Protein AF-A0A510PQ55-F1 (afdb_monomer)

Secondary structure (DSSP, 8-state):
-----EEEE-GGGHHHHHHHTTS-EEEEEEEEE-TTS--EEEEEEEEEEPPPGGGS----

Nearest PDB structures (foldseek):
  8x7u-assembly1_F  TM=6.572E-01  e=2.927E+00  Thermococcus kodakarensis
  6h3c-assembly1_G  TM=3.729E-01  e=6.663E-01  Homo sapiens

S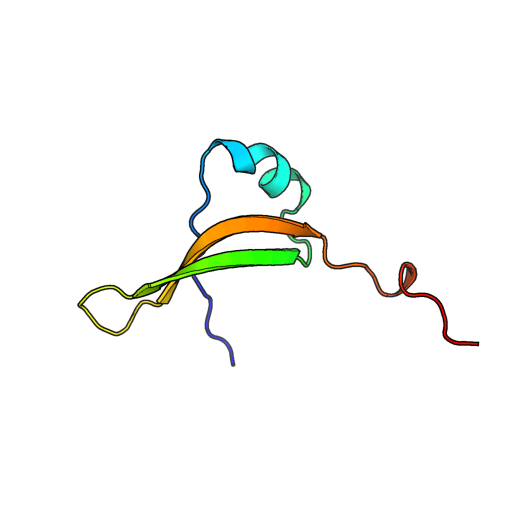olvent-accessible surface area (backbone atoms only — not comparable to full-atom values): 4014 Å² total; per-residue (Å²): 135,93,74,86,71,52,75,45,72,55,81,90,50,48,68,62,48,65,77,45,59,98,52,63,62,47,76,43,62,50,80,43,70,48,95,84,76,75,55,62,32,31,47,48,76,47,76,45,78,48,79,54,80,89,72,50,80,78,87,126

Sequence (60 aa):
TNKSVKCYFEPNLLDNIKEYLEKRVFVSGIVTSREDGEKIGIKVESIDLFPQEKDLPSGT

Radius of gyration: 14.56 Å; Cα contacts (8 Å, |Δi|>4): 71; chains: 1; bounding box: 28×21×49 Å

Mean predicted aligned error: 8.02 Å

Organism: NCBI:txid2358142

Structure (mmCIF, N/CA/C/O backbone):
data_AF-A0A510PQ55-F1
#
_entry.id   AF-A0A510PQ55-F1
#
loop_
_atom_site.group_PDB
_atom_site.id
_atom_site.type_symbol
_atom_site.label_atom_id
_atom_site.label_alt_id
_atom_site.label_comp_id
_atom_site.label_asym_id
_atom_site.label_entity_id
_atom_site.label_seq_id
_atom_site.pdbx_PDB_ins_code
_atom_site.Cartn_x
_atom_site.Cartn_y
_atom_site.Cartn_z
_atom_site.occupancy
_atom_site.B_iso_or_equiv
_atom_site.auth_seq_id
_atom_site.auth_comp_id
_atom_site.auth_asym_id
_atom_site.auth_atom_id
_atom_site.pdbx_PDB_model_num
ATOM 1 N N . THR A 1 1 ? 15.265 13.705 6.044 1.00 51.69 1 THR A N 1
ATOM 2 C CA . THR A 1 1 ? 15.078 13.198 4.665 1.00 51.69 1 THR A CA 1
ATOM 3 C C . THR A 1 1 ? 13.634 13.445 4.246 1.00 51.69 1 THR A C 1
ATOM 5 O O . THR A 1 1 ? 12.765 12.693 4.642 1.00 51.69 1 THR A O 1
ATOM 8 N N . ASN A 1 2 ? 13.356 14.521 3.497 1.00 62.75 2 ASN A N 1
ATOM 9 C CA . ASN A 1 2 ? 12.001 14.915 3.046 1.00 62.75 2 ASN A CA 1
ATOM 10 C C . ASN A 1 2 ? 11.662 14.368 1.644 1.00 62.75 2 ASN A C 1
ATOM 12 O O . ASN A 1 2 ? 11.075 15.060 0.817 1.00 62.75 2 ASN A O 1
ATOM 16 N N . LYS A 1 3 ? 12.096 13.143 1.330 1.00 74.25 3 LYS A N 1
ATOM 17 C CA . LYS A 1 3 ? 11.802 12.528 0.031 1.00 74.25 3 LYS A CA 1
ATOM 18 C C . LYS A 1 3 ? 10.531 11.696 0.158 1.00 74.25 3 LYS A C 1
ATOM 20 O O . LYS A 1 3 ? 10.495 10.760 0.950 1.00 74.25 3 LYS A O 1
ATOM 25 N N . SER A 1 4 ? 9.504 12.047 -0.608 1.00 80.69 4 SER A N 1
ATOM 26 C CA . SER A 1 4 ? 8.311 11.220 -0.763 1.00 80.69 4 SER A CA 1
ATOM 27 C C . SER A 1 4 ? 8.605 10.056 -1.709 1.00 80.69 4 SER A C 1
ATOM 29 O O . SER A 1 4 ? 9.280 10.218 -2.727 1.00 80.69 4 SER A O 1
ATOM 31 N N . VAL A 1 5 ? 8.101 8.873 -1.366 1.00 84.31 5 VAL A N 1
ATOM 32 C CA . VAL A 1 5 ? 8.179 7.674 -2.208 1.00 84.31 5 VAL A CA 1
ATOM 33 C C . VAL A 1 5 ? 6.797 7.423 -2.793 1.00 84.31 5 VAL A C 1
ATOM 35 O O . VAL A 1 5 ? 5.794 7.516 -2.087 1.00 84.31 5 VAL A O 1
ATOM 38 N N . LYS A 1 6 ? 6.727 7.144 -4.097 1.00 87.88 6 LYS A N 1
ATOM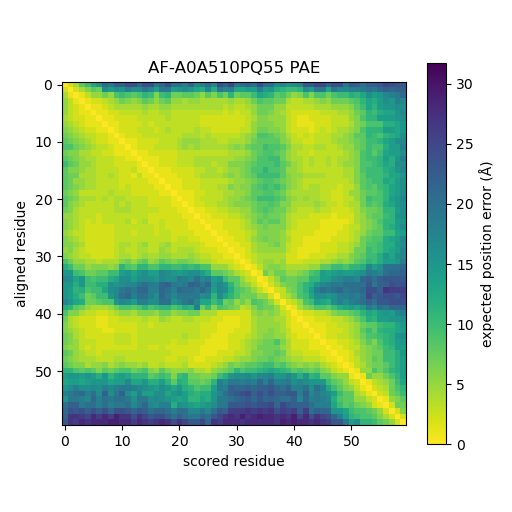 39 C CA . LYS A 1 6 ? 5.455 6.831 -4.756 1.00 87.88 6 LYS A CA 1
ATOM 40 C C . LYS A 1 6 ? 5.108 5.365 -4.530 1.00 87.88 6 LYS A C 1
ATOM 42 O O . LYS A 1 6 ? 5.866 4.497 -4.956 1.00 87.88 6 LYS A O 1
ATOM 47 N N . CYS A 1 7 ? 3.957 5.105 -3.927 1.00 88.69 7 CYS A N 1
ATOM 48 C CA . CYS A 1 7 ? 3.404 3.763 -3.783 1.00 88.69 7 CYS A CA 1
ATOM 49 C C . CYS A 1 7 ? 2.302 3.548 -4.824 1.00 88.69 7 CYS A C 1
ATOM 51 O O . CYS A 1 7 ? 1.413 4.386 -4.974 1.00 88.69 7 CYS A O 1
ATOM 53 N N . TYR A 1 8 ? 2.376 2.435 -5.544 1.00 89.94 8 TYR A N 1
ATOM 54 C CA . TYR A 1 8 ? 1.377 2.008 -6.514 1.00 89.94 8 TYR A CA 1
ATOM 55 C C . TYR A 1 8 ? 0.651 0.799 -5.943 1.00 89.94 8 TYR A C 1
ATOM 57 O O . TYR A 1 8 ? 1.289 -0.193 -5.593 1.00 89.94 8 TYR A O 1
ATOM 65 N N . PHE A 1 9 ? -0.669 0.898 -5.848 1.00 89.38 9 PHE A N 1
ATOM 66 C CA . PHE A 1 9 ? -1.512 -0.124 -5.248 1.00 89.38 9 PHE A CA 1
ATOM 67 C C . PHE A 1 9 ? -2.382 -0.769 -6.318 1.00 89.38 9 PHE A C 1
ATOM 69 O O . PHE A 1 9 ? -2.933 -0.079 -7.177 1.00 89.38 9 PHE A O 1
ATOM 76 N N . GLU A 1 10 ? -2.505 -2.088 -6.248 1.00 88.12 10 GLU A N 1
ATOM 77 C CA . GLU A 1 10 ? -3.462 -2.827 -7.061 1.00 88.12 10 GLU A CA 1
ATOM 78 C C . GLU A 1 10 ? -4.900 -2.541 -6.569 1.00 88.12 10 GLU A C 1
ATOM 80 O O . GLU A 1 10 ? -5.105 -2.257 -5.382 1.00 88.12 10 GLU A O 1
ATOM 85 N N . PRO A 1 11 ? -5.921 -2.606 -7.446 1.00 89.31 11 PRO A N 1
ATOM 86 C CA . PRO A 1 11 ? -7.293 -2.230 -7.095 1.00 89.31 11 PRO A CA 1
ATOM 87 C C . PRO A 1 11 ? -7.890 -2.996 -5.906 1.00 89.31 11 PRO A C 1
ATOM 89 O O . PRO A 1 11 ? -8.720 -2.460 -5.177 1.00 89.31 11 PRO A O 1
ATOM 92 N N . ASN A 1 12 ? -7.454 -4.236 -5.684 1.00 88.69 12 ASN A N 1
ATOM 93 C CA . ASN A 1 12 ? -7.895 -5.087 -4.578 1.00 88.69 12 ASN A CA 1
ATOM 94 C C . ASN A 1 12 ? -7.460 -4.579 -3.191 1.00 88.69 12 ASN A C 1
ATOM 96 O O . ASN A 1 12 ? -8.022 -5.017 -2.194 1.00 88.69 12 ASN A O 1
ATOM 100 N N . LEU A 1 13 ? -6.483 -3.670 -3.109 1.00 87.44 13 LEU A N 1
ATOM 101 C CA . LEU A 1 13 ? -6.023 -3.072 -1.850 1.00 87.44 13 LEU A CA 1
ATOM 102 C C . LEU A 1 13 ? -6.713 -1.735 -1.534 1.00 87.44 13 LEU A C 1
ATOM 104 O O . LEU A 1 13 ? -6.462 -1.153 -0.479 1.00 87.44 13 LEU A O 1
ATOM 108 N N . LEU A 1 14 ? -7.579 -1.229 -2.421 1.00 87.25 14 LEU A N 1
ATOM 109 C CA . LEU A 1 14 ? -8.189 0.098 -2.281 1.00 87.25 14 LEU A CA 1
ATOM 110 C C . LEU A 1 14 ? -9.035 0.258 -1.020 1.00 87.25 14 LEU A C 1
ATOM 112 O O . LEU A 1 14 ? -9.041 1.345 -0.444 1.00 87.25 14 LEU A O 1
ATOM 116 N N . ASP A 1 15 ? -9.729 -0.788 -0.580 1.00 88.69 15 ASP A N 1
ATOM 117 C CA . ASP A 1 15 ? -10.573 -0.698 0.613 1.00 88.69 15 ASP A CA 1
ATOM 118 C C . ASP A 1 15 ? -9.730 -0.553 1.888 1.00 88.69 15 ASP A C 1
ATOM 120 O O . ASP A 1 15 ? -9.981 0.362 2.672 1.00 88.69 15 ASP A O 1
ATOM 124 N N . ASN A 1 16 ? -8.631 -1.306 2.011 1.00 86.31 16 ASN A N 1
ATOM 125 C CA . ASN A 1 16 ? -7.667 -1.141 3.107 1.00 86.31 16 ASN A CA 1
ATOM 126 C C . ASN A 1 16 ? -7.045 0.267 3.101 1.00 86.31 16 ASN A C 1
ATOM 128 O O . ASN A 1 16 ? -6.884 0.896 4.143 1.00 86.31 16 ASN A O 1
ATOM 132 N N . ILE A 1 17 ? -6.720 0.804 1.919 1.00 87.38 17 ILE A N 1
ATOM 133 C CA . ILE A 1 17 ? -6.104 2.136 1.791 1.00 87.38 17 ILE A CA 1
ATOM 134 C C . ILE A 1 17 ? -7.043 3.239 2.275 1.00 87.38 17 ILE A C 1
ATOM 136 O O . ILE A 1 17 ? -6.585 4.175 2.929 1.00 87.38 17 ILE A O 1
ATOM 140 N N . LYS A 1 18 ? -8.347 3.143 1.981 1.00 88.25 18 LYS A N 1
ATOM 141 C CA . LYS A 1 18 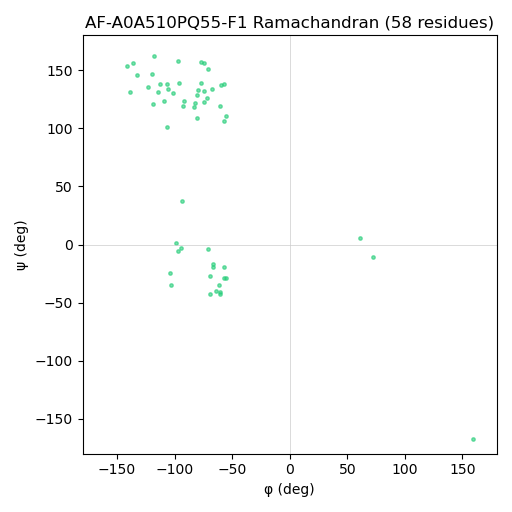? -9.334 4.125 2.460 1.00 88.25 18 LYS A CA 1
ATOM 142 C C . LYS A 1 18 ? -9.379 4.158 3.984 1.00 88.25 18 LYS A C 1
ATOM 144 O O . LYS A 1 18 ? -9.411 5.238 4.565 1.00 88.25 18 LYS A O 1
ATOM 149 N N . GLU A 1 19 ? -9.345 2.994 4.627 1.00 88.25 19 GLU A N 1
ATOM 150 C CA . GLU A 1 19 ? -9.345 2.901 6.089 1.00 88.25 19 GLU A CA 1
ATOM 151 C C . GLU A 1 19 ? -8.040 3.399 6.718 1.00 88.25 19 GLU A C 1
ATOM 153 O O . GLU A 1 19 ? -8.030 3.843 7.874 1.00 88.25 19 GLU A O 1
ATOM 158 N N . TYR A 1 20 ? -6.932 3.313 5.981 1.00 90.50 20 TYR A N 1
ATOM 159 C CA . TYR A 1 20 ? -5.592 3.653 6.458 1.00 90.50 20 TYR A CA 1
ATOM 160 C C . TYR A 1 20 ? -5.124 5.054 6.039 1.00 90.50 20 TYR A C 1
ATOM 162 O O . TYR A 1 20 ? -4.011 5.457 6.382 1.00 90.50 20 TYR A O 1
ATOM 170 N N . LEU A 1 21 ? -5.960 5.814 5.327 1.00 87.50 21 LEU A N 1
ATOM 171 C CA . LEU A 1 21 ? -5.644 7.171 4.897 1.00 87.50 21 LEU A CA 1
ATOM 172 C C . LEU A 1 21 ? -5.308 8.060 6.107 1.00 87.50 21 LEU A C 1
ATOM 174 O O . LEU A 1 21 ? -5.946 7.965 7.154 1.00 87.50 21 LEU A O 1
ATOM 178 N N . GLU A 1 22 ? -4.274 8.894 5.966 1.00 87.88 22 GLU A N 1
ATOM 179 C CA . GLU A 1 22 ? -3.734 9.773 7.024 1.00 87.88 22 GLU A CA 1
ATOM 180 C C . GLU A 1 22 ? -3.196 9.052 8.275 1.00 87.88 22 GLU A C 1
ATOM 182 O O . GLU A 1 22 ? -2.766 9.698 9.232 1.00 87.88 22 GLU A O 1
ATOM 187 N N . LYS A 1 23 ? -3.147 7.715 8.271 1.00 89.25 23 LYS A N 1
ATOM 188 C CA . LYS A 1 23 ? -2.555 6.922 9.349 1.00 89.25 23 LYS A CA 1
ATOM 189 C C . LYS A 1 23 ? -1.128 6.524 9.005 1.00 89.25 23 LYS A C 1
ATOM 191 O O . LYS A 1 23 ? -0.708 6.471 7.849 1.00 89.25 23 LYS A O 1
ATOM 196 N N . ARG A 1 24 ? -0.362 6.214 10.048 1.00 89.81 24 ARG A N 1
ATOM 197 C CA . ARG A 1 24 ? 0.959 5.612 9.891 1.00 89.81 24 ARG A CA 1
ATOM 198 C C . ARG A 1 24 ? 0.778 4.145 9.508 1.00 89.81 24 ARG A C 1
ATOM 200 O O . ARG A 1 24 ? -0.001 3.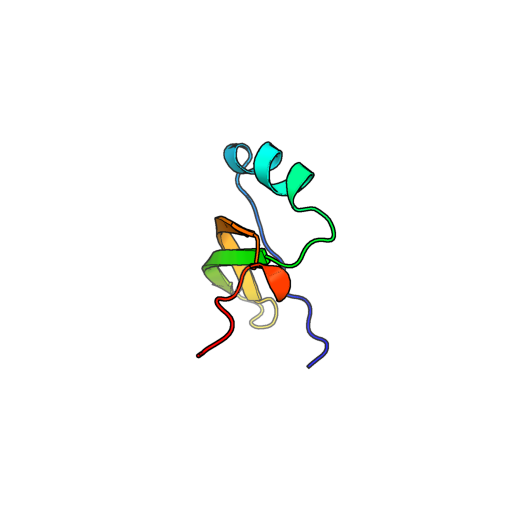434 10.138 1.00 89.81 24 ARG A O 1
ATOM 207 N N . VAL A 1 25 ? 1.497 3.708 8.481 1.0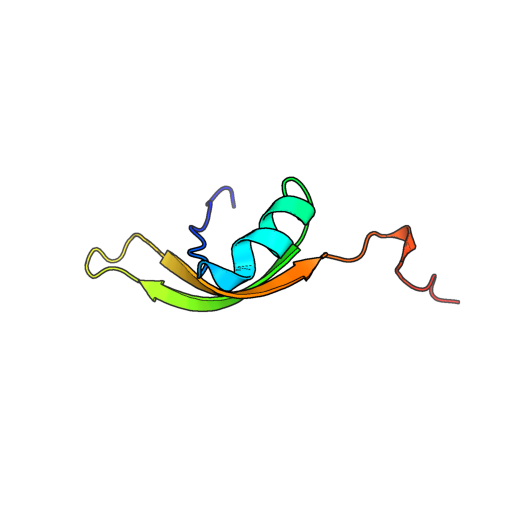0 91.38 25 VAL A N 1
ATOM 208 C CA . VAL A 1 25 ? 1.376 2.361 7.911 1.00 91.38 25 VAL A CA 1
ATOM 209 C C . VAL A 1 25 ? 2.746 1.759 7.636 1.00 91.38 25 VAL A C 1
ATOM 211 O O . VAL A 1 25 ? 3.725 2.479 7.424 1.00 91.38 25 VAL A O 1
ATOM 214 N N . PHE A 1 26 ? 2.789 0.436 7.599 1.00 90.81 26 PHE A N 1
ATOM 215 C CA . PHE A 1 26 ? 3.826 -0.325 6.928 1.00 90.81 26 PHE A CA 1
ATOM 216 C C . PHE A 1 26 ? 3.342 -0.701 5.531 1.00 90.81 26 PHE A C 1
ATOM 218 O O . PHE A 1 26 ? 2.189 -1.080 5.346 1.00 90.81 26 PHE A O 1
ATOM 225 N N . VAL A 1 27 ? 4.233 -0.601 4.549 1.00 90.38 27 VAL A N 1
ATOM 226 C CA . VAL A 1 27 ? 3.997 -1.095 3.191 1.00 90.38 27 VAL A CA 1
ATOM 227 C C . VAL A 1 27 ? 5.098 -2.079 2.839 1.00 90.38 27 VAL A C 1
ATOM 229 O O . VAL A 1 27 ? 6.272 -1.816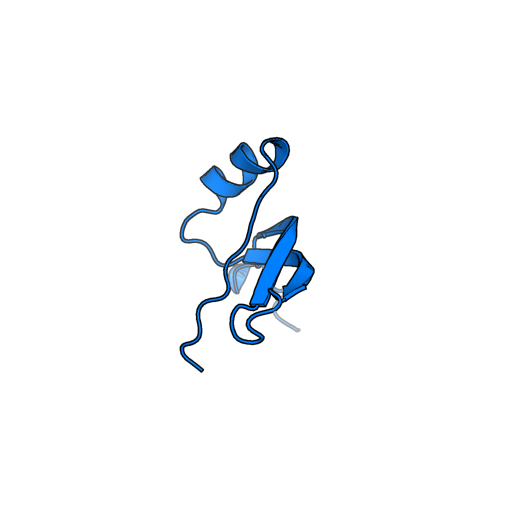 3.106 1.00 90.38 27 VAL A O 1
ATOM 232 N N . SER A 1 28 ? 4.722 -3.202 2.238 1.00 91.56 28 SER A N 1
ATOM 233 C CA . SER A 1 28 ? 5.660 -4.177 1.689 1.00 91.56 28 SER A CA 1
ATOM 234 C C . SER A 1 28 ? 5.425 -4.324 0.188 1.00 91.56 28 SER A C 1
ATOM 236 O O . SER A 1 28 ? 4.303 -4.149 -0.299 1.00 91.56 28 SER A O 1
ATOM 238 N N . GLY A 1 29 ? 6.492 -4.576 -0.566 1.00 91.50 29 GLY A N 1
ATOM 239 C CA . GLY A 1 29 ? 6.389 -4.787 -2.001 1.00 91.50 29 GLY A CA 1
ATOM 240 C C . GLY A 1 29 ? 7.694 -4.563 -2.749 1.00 91.50 29 GLY A C 1
ATOM 241 O O . GLY A 1 29 ? 8.774 -4.446 -2.165 1.00 91.50 29 GLY A O 1
ATOM 242 N N . ILE A 1 30 ? 7.579 -4.487 -4.070 1.00 90.81 30 ILE A N 1
ATOM 243 C CA . ILE A 1 30 ? 8.716 -4.461 -4.986 1.00 90.81 30 ILE A CA 1
ATOM 244 C C . ILE A 1 30 ? 9.125 -3.018 -5.262 1.00 90.81 30 ILE A C 1
ATOM 246 O O . ILE A 1 30 ? 8.335 -2.207 -5.751 1.00 90.81 30 ILE A O 1
ATOM 250 N N . VAL A 1 31 ? 10.391 -2.705 -4.990 1.00 88.31 31 VAL A N 1
ATOM 251 C CA . VAL A 1 31 ? 10.987 -1.420 -5.357 1.00 88.31 31 VAL A CA 1
ATOM 252 C C . VAL A 1 31 ? 11.258 -1.408 -6.859 1.00 88.31 31 VAL A C 1
ATOM 254 O O . VAL A 1 31 ? 11.982 -2.250 -7.382 1.00 88.31 31 VAL A O 1
ATOM 257 N N . THR A 1 32 ? 10.693 -0.430 -7.556 1.00 85.31 32 THR A N 1
ATOM 258 C CA . THR A 1 32 ? 10.875 -0.225 -8.994 1.00 85.31 32 THR A CA 1
ATOM 259 C C . THR A 1 32 ? 11.609 1.087 -9.238 1.00 85.31 32 THR A C 1
ATOM 261 O O . THR A 1 32 ? 11.199 2.124 -8.711 1.00 85.31 32 THR A O 1
ATOM 264 N N . SER A 1 33 ? 12.646 1.069 -10.071 1.00 81.50 33 SER A N 1
ATOM 265 C CA . SER A 1 33 ? 13.288 2.270 -10.612 1.00 81.50 33 SER A CA 1
ATOM 266 C C . SER A 1 33 ? 12.913 2.439 -12.081 1.00 81.50 33 SER A C 1
ATOM 268 O O . SER A 1 33 ? 12.903 1.464 -12.831 1.00 81.50 33 SER A O 1
ATOM 270 N N . ARG A 1 34 ? 12.618 3.667 -12.514 1.00 68.06 34 ARG A N 1
ATOM 271 C CA . ARG A 1 34 ? 12.520 3.973 -13.950 1.00 68.06 34 ARG A CA 1
ATOM 272 C C . ARG A 1 34 ? 13.921 4.103 -14.555 1.00 68.06 34 ARG A C 1
ATOM 274 O O . ARG A 1 34 ? 14.874 4.397 -13.838 1.00 68.06 34 ARG A O 1
ATOM 281 N N . GLU A 1 35 ? 14.031 3.902 -15.869 1.00 68.81 35 GLU A N 1
ATOM 282 C CA . GLU A 1 35 ? 15.292 4.019 -16.628 1.00 68.81 35 GLU A CA 1
ATOM 283 C C . GLU A 1 35 ? 15.956 5.402 -16.496 1.00 68.81 35 GLU A C 1
ATOM 285 O O . GLU A 1 35 ? 17.160 5.522 -16.694 1.00 68.81 35 GLU A O 1
ATOM 290 N N . ASP A 1 36 ? 15.194 6.430 -16.096 1.00 67.81 36 ASP A N 1
ATOM 291 C CA . ASP A 1 36 ? 15.696 7.777 -15.796 1.00 67.81 36 ASP A CA 1
ATOM 292 C C . ASP A 1 36 ? 16.518 7.869 -14.494 1.00 67.81 36 ASP A C 1
ATOM 294 O O . ASP A 1 36 ? 17.049 8.931 -14.181 1.00 67.81 36 ASP A O 1
ATOM 298 N N . GLY A 1 37 ? 16.635 6.777 -13.729 1.00 63.72 37 GLY A N 1
ATOM 299 C CA . GLY A 1 37 ? 17.489 6.668 -12.544 1.00 63.72 37 GLY A CA 1
ATOM 300 C C . GLY A 1 37 ? 17.011 7.447 -11.312 1.00 63.72 37 GLY A C 1
ATOM 301 O O . GLY A 1 37 ? 17.523 7.217 -10.218 1.00 63.72 37 GLY A O 1
ATOM 302 N N . GLU A 1 38 ? 16.016 8.331 -11.440 1.00 61.03 38 GLU A N 1
ATOM 303 C CA . GLU A 1 38 ? 15.650 9.269 -10.371 1.00 61.03 38 GLU A CA 1
ATOM 304 C C . GLU A 1 38 ? 14.382 8.891 -9.598 1.00 61.03 38 GLU A C 1
ATOM 306 O O 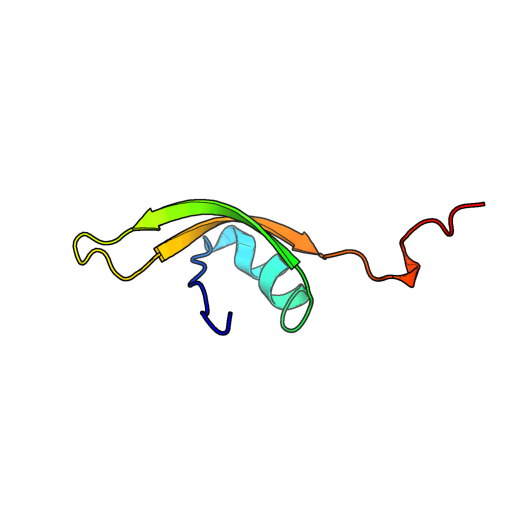. GLU A 1 38 ? 14.213 9.297 -8.444 1.00 61.03 38 GLU A O 1
ATOM 311 N N . LYS A 1 39 ? 13.467 8.113 -10.190 1.00 66.62 39 LYS A N 1
ATOM 312 C CA . LYS A 1 39 ? 12.171 7.815 -9.557 1.00 66.62 39 LYS A CA 1
ATOM 313 C C . LYS A 1 39 ? 12.107 6.391 -9.027 1.00 66.62 39 LYS A C 1
ATOM 315 O O . LYS A 1 39 ? 11.822 5.451 -9.765 1.00 66.62 39 LYS A O 1
ATOM 320 N N . ILE A 1 40 ? 12.299 6.279 -7.714 1.00 79.44 40 ILE A N 1
ATOM 321 C CA . ILE A 1 40 ? 12.035 5.071 -6.931 1.00 79.44 40 ILE A CA 1
ATOM 322 C C . ILE A 1 40 ? 10.542 5.047 -6.579 1.00 79.44 40 ILE A C 1
ATOM 324 O O . ILE A 1 40 ? 10.024 5.955 -5.924 1.00 79.44 40 ILE A O 1
ATOM 328 N N . GLY A 1 41 ? 9.844 4.021 -7.050 1.00 86.19 41 GLY A N 1
ATOM 329 C CA . GLY A 1 41 ? 8.474 3.701 -6.662 1.00 86.19 41 GLY A CA 1
ATOM 330 C C . GLY A 1 41 ? 8.402 2.339 -5.985 1.00 86.19 41 GLY A C 1
ATOM 331 O O . GLY A 1 41 ? 9.316 1.534 -6.129 1.00 86.19 41 GLY A O 1
ATOM 332 N N . ILE A 1 42 ? 7.318 2.076 -5.263 1.00 90.00 42 ILE A N 1
ATOM 333 C CA . ILE A 1 42 ? 7.043 0.772 -4.656 1.00 90.00 42 ILE A CA 1
ATOM 334 C C . ILE A 1 42 ? 5.745 0.245 -5.257 1.00 90.00 42 ILE A C 1
ATOM 336 O O . ILE A 1 42 ? 4.707 0.900 -5.146 1.00 90.00 42 ILE A O 1
AT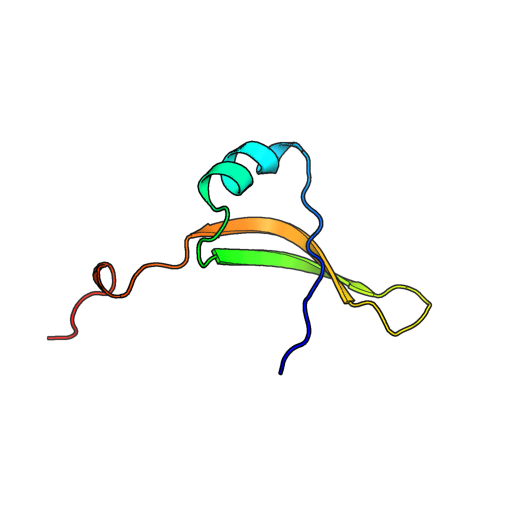OM 340 N N . LYS A 1 43 ? 5.793 -0.925 -5.896 1.00 91.50 43 LYS A N 1
ATOM 341 C CA . LYS A 1 43 ? 4.593 -1.702 -6.207 1.00 91.50 43 LYS A CA 1
ATOM 342 C C . LYS A 1 43 ? 4.195 -2.452 -4.940 1.00 91.50 43 LYS A C 1
ATOM 344 O O . LYS A 1 43 ? 4.914 -3.355 -4.526 1.00 91.50 43 LYS A O 1
ATOM 349 N N . VAL A 1 44 ? 3.101 -2.037 -4.313 1.00 92.75 44 VAL A N 1
ATOM 350 C CA . VAL A 1 44 ? 2.691 -2.527 -2.994 1.00 92.75 44 VAL A CA 1
ATOM 351 C C . VAL A 1 44 ? 1.984 -3.871 -3.120 1.00 92.75 44 VAL A C 1
ATOM 353 O O . VAL A 1 44 ? 1.039 -4.008 -3.894 1.00 92.75 44 VAL A O 1
ATOM 356 N N . GLU A 1 45 ? 2.440 -4.839 -2.331 1.00 93.06 45 GLU A N 1
ATOM 357 C CA . GLU A 1 45 ? 1.859 -6.179 -2.210 1.00 93.06 45 GLU A CA 1
ATOM 358 C C . GLU A 1 45 ? 1.038 -6.312 -0.922 1.00 93.06 45 GLU A C 1
ATOM 360 O O . GLU A 1 45 ? -0.015 -6.947 -0.932 1.00 93.06 45 GLU A O 1
ATOM 365 N N . SER A 1 46 ? 1.465 -5.661 0.169 1.00 91.44 46 SER A N 1
ATOM 366 C CA . SER A 1 46 ? 0.695 -5.581 1.416 1.00 91.44 46 SER A CA 1
ATOM 367 C C . SER A 1 46 ? 0.798 -4.211 2.086 1.00 91.44 46 SER A C 1
ATOM 369 O O . SER A 1 46 ? 1.781 -3.480 1.924 1.00 91.44 46 SER A O 1
ATOM 371 N N . ILE A 1 47 ? -0.234 -3.870 2.856 1.00 91.50 47 ILE A N 1
ATOM 372 C CA . ILE A 1 47 ? -0.288 -2.669 3.685 1.00 91.50 47 ILE A CA 1
ATOM 373 C C . ILE A 1 47 ? -0.911 -3.013 5.035 1.00 91.50 47 ILE A C 1
ATOM 375 O O . ILE A 1 47 ? -1.986 -3.606 5.089 1.00 91.50 47 ILE A O 1
ATOM 379 N N . ASP A 1 48 ? -0.250 -2.587 6.106 1.00 91.00 48 ASP A N 1
ATOM 380 C CA . ASP A 1 48 ? -0.653 -2.849 7.484 1.00 91.00 48 ASP A CA 1
ATOM 381 C C . ASP A 1 48 ? -0.593 -1.557 8.301 1.00 91.00 48 ASP A C 1
ATOM 383 O O . ASP A 1 48 ? 0.268 -0.699 8.081 1.00 91.00 48 ASP A O 1
ATOM 387 N N . LEU A 1 49 ? -1.503 -1.396 9.262 1.00 89.94 49 LEU A N 1
ATOM 388 C CA . LEU A 1 49 ? -1.459 -0.253 10.171 1.00 89.94 49 LEU A CA 1
ATOM 389 C C . LEU A 1 49 ? -0.235 -0.339 11.075 1.00 89.94 49 LEU A C 1
ATOM 391 O O . LEU A 1 49 ? 0.055 -1.371 11.676 1.00 89.94 49 LEU A O 1
ATOM 395 N N . PHE A 1 50 ? 0.464 0.784 11.204 1.00 86.69 50 PHE A N 1
ATOM 396 C CA . PHE A 1 50 ? 1.524 0.899 12.186 1.00 86.69 50 PHE A CA 1
ATOM 397 C C . PHE A 1 50 ? 0.873 0.975 13.579 1.00 86.69 50 PHE A C 1
ATOM 399 O O . PHE A 1 50 ? 0.009 1.837 13.784 1.00 86.69 50 PHE A O 1
ATOM 406 N N . PRO A 1 51 ? 1.259 0.107 14.530 1.00 81.00 51 PRO A N 1
ATOM 407 C CA . PRO A 1 51 ? 0.664 0.088 15.860 1.00 81.00 51 PRO A CA 1
ATOM 408 C C . PRO A 1 51 ? 0.872 1.435 16.558 1.00 81.00 51 PRO A C 1
ATOM 410 O O . PRO A 1 51 ? 1.947 2.036 16.471 1.00 81.00 51 PRO A O 1
ATOM 413 N N . GLN A 1 52 ? -0.162 1.939 17.232 1.00 71.81 52 GLN A N 1
ATOM 414 C CA . GLN A 1 52 ? -0.024 3.161 18.023 1.00 71.81 52 GLN A CA 1
ATOM 415 C C . GLN A 1 52 ? 0.746 2.840 19.309 1.00 71.81 52 GLN A C 1
ATOM 417 O O . GLN A 1 52 ? 0.743 1.703 19.765 1.00 71.81 52 GLN A O 1
ATOM 422 N N . GLU A 1 53 ? 1.401 3.830 19.925 1.00 66.69 53 GLU A N 1
ATOM 423 C CA . GLU A 1 53 ? 2.217 3.604 21.135 1.00 66.69 53 GLU A CA 1
ATOM 424 C C . GLU A 1 53 ? 1.443 2.925 22.275 1.00 66.69 53 GLU A C 1
ATOM 426 O O . GLU A 1 53 ? 2.015 2.160 23.041 1.00 66.69 53 GLU A O 1
ATOM 431 N N . LYS A 1 54 ? 0.125 3.141 22.337 1.00 63.50 54 LYS A N 1
ATOM 432 C CA . LYS A 1 54 ? -0.795 2.501 23.289 1.00 63.50 54 LYS A CA 1
ATOM 433 C C . LYS A 1 54 ? -0.968 0.985 23.093 1.00 63.50 54 LYS A C 1
ATOM 435 O O . LYS A 1 54 ? -1.459 0.321 23.997 1.00 63.50 54 LYS A O 1
ATOM 440 N N . ASP A 1 55 ? -0.622 0.471 21.914 1.00 60.41 55 ASP A N 1
ATOM 441 C CA . ASP A 1 55 ? -0.763 -0.937 21.531 1.00 60.41 55 ASP A CA 1
ATOM 442 C C . ASP A 1 55 ? 0.557 -1.710 21.723 1.00 60.41 55 ASP A C 1
ATOM 444 O O . ASP A 1 55 ? 0.602 -2.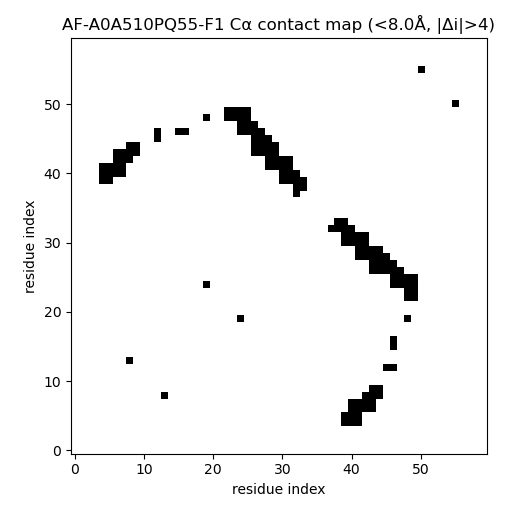928 21.549 1.00 60.41 55 ASP A O 1
ATOM 448 N N . LEU A 1 56 ? 1.644 -1.014 22.078 1.00 67.00 56 LEU A N 1
ATOM 449 C CA . LEU A 1 56 ? 2.904 -1.645 22.453 1.00 67.00 56 LEU A CA 1
ATOM 450 C C . LEU A 1 56 ? 2.803 -2.118 23.911 1.00 67.00 56 LEU A C 1
ATOM 452 O O . LEU A 1 56 ? 2.379 -1.341 24.770 1.00 67.00 56 LEU A O 1
ATOM 456 N N . PRO A 1 57 ? 3.198 -3.363 24.232 1.00 67.31 57 PRO A N 1
ATOM 457 C CA . PRO A 1 57 ? 3.256 -3.799 25.616 1.00 67.31 57 PRO A CA 1
ATOM 458 C C . PRO A 1 57 ? 4.242 -2.903 26.366 1.00 67.31 57 PRO A C 1
ATOM 460 O O . PRO A 1 57 ? 5.422 -2.834 26.018 1.00 67.31 57 PRO A O 1
ATOM 463 N N . SER A 1 58 ? 3.749 -2.203 27.387 1.00 68.00 58 SER A N 1
ATOM 464 C CA . SER A 1 58 ? 4.582 -1.488 28.347 1.00 68.00 58 SER A CA 1
ATOM 465 C C . SER A 1 58 ? 5.537 -2.506 28.958 1.00 68.00 58 SER A C 1
ATOM 467 O O . SER A 1 58 ? 5.099 -3.372 29.713 1.00 68.00 58 SER A O 1
ATOM 469 N N . GLY A 1 59 ? 6.813 -2.463 28.573 1.00 65.56 59 GLY A N 1
ATOM 470 C CA . GLY A 1 59 ? 7.822 -3.365 29.116 1.00 65.56 59 GLY A CA 1
ATOM 471 C C . GLY A 1 59 ? 7.849 -3.247 30.638 1.00 65.56 59 GLY A C 1
ATOM 472 O O . GLY A 1 59 ? 8.206 -2.192 31.161 1.00 65.56 59 GLY A O 1
ATOM 473 N N . THR A 1 60 ? 7.403 -4.301 31.318 1.00 47.22 60 THR A N 1
ATOM 474 C CA . THR A 1 60 ? 7.603 -4.540 32.755 1.00 47.22 60 THR A CA 1
ATOM 475 C C . THR A 1 60 ? 8.991 -5.082 33.016 1.00 47.22 60 THR A C 1
ATOM 477 O O . THR A 1 60 ? 9.395 -5.983 32.243 1.00 47.22 60 THR A O 1
#

Foldseek 3Di:
DPDDAAEDEDPVCVVVCVVCPPAAKDFDADWDDDPVRPHTHGDTPDIGGDDDPVRDPPDD

pLDDT: mean 81.23, std 11.75, range [47.22, 93.06]